Protein AF-A0A7Y7ABA4-F1 (afdb_monomer_lite)

Secondary structure (DSSP, 8-state):
-----S----SB-S-TTTTBTTB-EEB--GGGT-HHHHHHHHHHTEE-TTSPBPEEEEEEEEEEEEEEEEETTEEEEEEEEEE-TT-SS-EEEEEESSSB----BPTT-EE-

Foldseek 3Di:
DPPPPQQDADAADPDQCEQPLVHAAEQACLVVVCLVVSVVSLLQFKAALVRFGKDKDFDDWANKDADPQDDVRIDTWTWIFIDTPPDPGTDIGTYHHHGHDHGYHHPRIDTD

Radius of gyration: 13.5 Å; chains: 1; bounding box: 37×24×40 Å

pLDDT: mean 94.27, std 9.94, range [43.75, 98.75]

Structure (mmCIF, N/CA/C/O backbone):
data_AF-A0A7Y7ABA4-F1
#
_entry.id   AF-A0A7Y7ABA4-F1
#
loop_
_atom_site.group_PDB
_atom_site.id
_atom_site.type_symbol
_atom_site.label_atom_id
_atom_site.label_alt_id
_atom_site.label_comp_id
_atom_site.label_asym_id
_atom_site.label_entity_id
_atom_site.label_seq_id
_atom_site.pdbx_PDB_ins_code
_atom_site.Cartn_x
_atom_site.Cartn_y
_atom_site.Cartn_z
_atom_site.occupancy
_atom_site.B_iso_or_equiv
_atom_site.auth_seq_id
_atom_site.auth_comp_id
_atom_site.auth_asym_id
_atom_site.auth_atom_id
_atom_site.pdbx_PDB_model_num
ATOM 1 N N . MET A 1 1 ? 20.204 -4.951 -9.698 1.00 43.75 1 MET A N 1
ATOM 2 C CA . MET A 1 1 ? 18.976 -5.583 -9.184 1.00 43.75 1 MET A CA 1
ATOM 3 C C . MET A 1 1 ? 18.912 -5.174 -7.728 1.00 43.75 1 MET A C 1
ATOM 5 O O . MET A 1 1 ? 19.828 -5.523 -6.997 1.00 43.75 1 MET A O 1
ATOM 9 N N . GLN A 1 2 ? 18.004 -4.271 -7.358 1.00 44.41 2 GLN A N 1
ATOM 10 C CA . GLN A 1 2 ? 17.811 -3.956 -5.942 1.00 44.41 2 GLN A CA 1
ATOM 11 C C . GLN A 1 2 ? 17.011 -5.121 -5.382 1.00 44.41 2 GLN A C 1
ATOM 13 O O . GLN A 1 2 ? 15.847 -5.283 -5.727 1.00 44.41 2 GLN A O 1
ATOM 18 N N . ASP A 1 3 ? 17.701 -5.982 -4.640 1.00 44.53 3 ASP A N 1
ATOM 19 C CA . ASP A 1 3 ? 17.095 -7.041 -3.849 1.00 44.53 3 ASP A CA 1
ATOM 20 C C . ASP A 1 3 ? 16.257 -6.347 -2.772 1.00 44.53 3 ASP A C 1
ATOM 22 O O . ASP A 1 3 ? 16.767 -5.906 -1.742 1.00 44.53 3 ASP A O 1
ATOM 26 N N . ASN A 1 4 ? 14.985 -6.103 -3.080 1.00 57.19 4 ASN A N 1
ATOM 27 C CA . ASN A 1 4 ? 14.052 -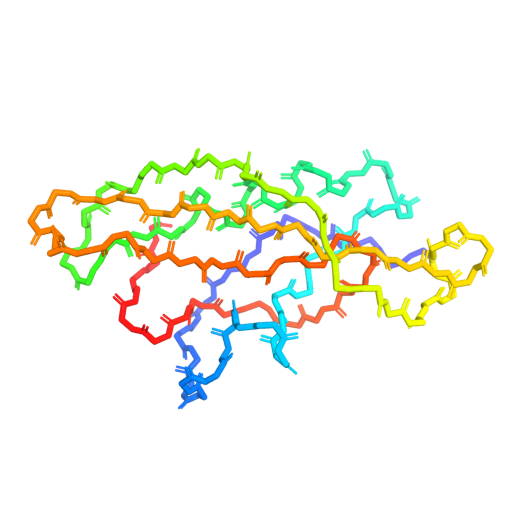5.592 -2.095 1.00 57.19 4 ASN A CA 1
ATOM 28 C C . ASN A 1 4 ? 13.752 -6.776 -1.179 1.00 57.19 4 ASN A C 1
ATOM 30 O O . ASN A 1 4 ? 13.113 -7.743 -1.606 1.00 57.19 4 ASN A O 1
ATOM 34 N N . GLY A 1 5 ? 14.284 -6.718 0.043 1.00 65.12 5 GLY A N 1
ATOM 35 C CA . GLY A 1 5 ? 14.005 -7.671 1.113 1.00 65.12 5 GLY A CA 1
ATOM 36 C C . GLY A 1 5 ? 12.501 -7.802 1.412 1.00 65.12 5 GLY A C 1
ATOM 37 O O . GLY A 1 5 ? 11.659 -7.327 0.645 1.00 65.12 5 GLY A O 1
ATOM 38 N N . PRO A 1 6 ? 12.113 -8.477 2.506 1.00 79.50 6 PRO A N 1
ATOM 39 C CA . PRO A 1 6 ? 10.700 -8.572 2.864 1.00 79.50 6 PRO A CA 1
ATOM 40 C C . PRO A 1 6 ? 10.050 -7.179 2.912 1.00 79.50 6 PRO A C 1
ATOM 42 O O . PRO A 1 6 ? 10.699 -6.187 3.241 1.00 79.50 6 PRO A O 1
ATOM 45 N N . ILE A 1 7 ? 8.766 -7.106 2.551 1.00 92.50 7 ILE A N 1
ATOM 46 C CA . ILE A 1 7 ? 7.992 -5.875 2.716 1.00 92.50 7 ILE A CA 1
ATOM 47 C C . ILE A 1 7 ? 7.980 -5.527 4.204 1.00 92.50 7 ILE A C 1
ATOM 49 O O . ILE A 1 7 ? 7.608 -6.357 5.030 1.00 92.50 7 ILE A O 1
ATOM 53 N N . GLU A 1 8 ? 8.392 -4.307 4.532 1.00 93.75 8 GLU A N 1
ATOM 54 C CA . GLU A 1 8 ? 8.512 -3.834 5.907 1.00 93.75 8 GLU A CA 1
ATOM 55 C C . GLU A 1 8 ? 7.890 -2.446 6.051 1.00 93.75 8 GLU A C 1
ATOM 57 O O . GLU A 1 8 ? 8.099 -1.560 5.222 1.00 93.75 8 GLU A O 1
ATOM 62 N N . ILE A 1 9 ? 7.142 -2.254 7.138 1.00 94.56 9 ILE A N 1
ATOM 63 C CA . ILE A 1 9 ? 6.549 -0.977 7.533 1.00 94.56 9 ILE A CA 1
ATOM 64 C C . ILE A 1 9 ? 6.922 -0.747 8.993 1.00 94.56 9 ILE A C 1
ATOM 66 O O . ILE A 1 9 ? 6.602 -1.564 9.850 1.00 94.56 9 ILE A O 1
ATOM 70 N N . THR A 1 10 ? 7.593 0.363 9.296 1.00 92.56 10 THR A N 1
ATOM 71 C CA . THR A 1 10 ? 8.057 0.652 10.669 1.00 92.56 10 THR A CA 1
ATOM 72 C C . THR A 1 10 ? 7.404 1.882 11.288 1.00 92.56 10 THR A C 1
ATOM 74 O O . THR A 1 10 ? 7.538 2.109 12.490 1.00 92.56 10 THR A O 1
ATOM 77 N N . LYS A 1 11 ? 6.711 2.698 10.484 1.00 96.75 11 LYS A N 1
ATOM 78 C CA . LYS A 1 11 ? 6.095 3.957 10.917 1.00 96.75 11 LYS A CA 1
ATOM 79 C C . LYS A 1 11 ? 4.794 4.230 10.169 1.00 96.75 11 LYS A C 1
ATOM 81 O O . LYS A 1 11 ? 4.579 3.736 9.062 1.00 96.75 11 LYS A O 1
ATOM 86 N N . ILE A 1 12 ? 3.960 5.063 10.778 1.00 97.88 12 ILE A N 1
ATOM 87 C CA . ILE A 1 12 ? 2.777 5.653 10.149 1.00 97.88 12 ILE A CA 1
ATOM 88 C C . ILE A 1 12 ? 3.223 6.919 9.404 1.00 97.88 12 ILE A C 1
ATOM 90 O O . ILE A 1 12 ? 4.072 7.659 9.902 1.00 97.88 12 ILE A O 1
ATOM 94 N N . SER A 1 13 ? 2.684 7.146 8.208 1.00 97.75 13 SER A N 1
ATOM 95 C CA . SER A 1 13 ? 2.912 8.364 7.429 1.00 97.75 13 SER A CA 1
ATOM 96 C C . SER A 1 13 ? 2.355 9.584 8.167 1.00 97.75 13 SER A C 1
ATOM 98 O O . SER A 1 13 ? 1.258 9.528 8.716 1.00 97.75 13 SER A O 1
ATOM 100 N N . GLU A 1 14 ? 3.072 10.706 8.134 1.00 97.19 14 GLU A N 1
ATOM 101 C CA . GLU A 1 14 ? 2.550 12.011 8.576 1.00 97.19 14 GLU A CA 1
ATOM 102 C C . GLU A 1 14 ? 1.742 12.711 7.466 1.00 97.19 14 GLU A C 1
ATOM 104 O O . GLU A 1 14 ? 0.969 13.630 7.728 1.00 97.19 14 GLU A O 1
ATOM 109 N N . ASP A 1 15 ? 1.893 12.257 6.218 1.00 97.50 15 ASP A N 1
ATOM 110 C CA . ASP A 1 15 ? 1.157 12.760 5.064 1.00 97.50 15 ASP A CA 1
ATOM 111 C C . ASP A 1 15 ? -0.183 12.024 4.922 1.00 97.50 15 ASP A C 1
ATOM 113 O O . ASP A 1 15 ? -0.229 10.829 4.611 1.00 97.50 15 ASP A O 1
ATOM 117 N N . ALA A 1 16 ? -1.277 12.764 5.112 1.00 97.19 16 ALA A N 1
ATOM 118 C CA . ALA A 1 16 ? -2.647 12.270 4.982 1.00 97.19 16 ALA A CA 1
ATOM 119 C C . ALA A 1 16 ? -3.028 11.851 3.549 1.00 97.19 16 ALA A C 1
ATOM 121 O O . ALA A 1 16 ? -4.049 11.195 3.357 1.00 97.19 16 ALA A O 1
ATOM 122 N N . THR A 1 17 ? -2.238 12.223 2.538 1.00 98.06 17 THR A N 1
ATOM 123 C CA . THR A 1 17 ? -2.455 11.811 1.144 1.00 98.06 17 THR A CA 1
ATOM 124 C C . THR A 1 17 ? -1.827 10.460 0.814 1.00 98.06 17 THR A C 1
ATOM 126 O O . THR A 1 17 ? -2.138 9.901 -0.240 1.00 98.06 17 THR A O 1
ATOM 129 N N . TYR A 1 18 ? -0.973 9.914 1.683 1.00 98.50 18 TYR A N 1
ATOM 130 C CA . TYR A 1 18 ? -0.288 8.647 1.443 1.00 98.50 18 TYR A CA 1
ATOM 131 C C . TYR A 1 18 ? -1.281 7.485 1.275 1.00 98.50 18 TYR A C 1
ATOM 133 O O . TYR A 1 18 ? -2.141 7.255 2.123 1.00 98.50 18 TYR A O 1
ATOM 141 N N . GLY A 1 19 ? -1.164 6.755 0.164 1.00 98.06 19 GLY A N 1
ATOM 142 C CA . GLY A 1 19 ? -2.101 5.712 -0.262 1.00 98.06 19 GLY A CA 1
ATOM 143 C C . GLY A 1 19 ? -3.251 6.203 -1.148 1.00 98.06 19 GLY A C 1
ATOM 144 O O . GLY A 1 19 ? -4.097 5.398 -1.536 1.00 98.06 19 GLY A O 1
ATOM 145 N N . SER A 1 20 ? -3.293 7.490 -1.502 1.00 98.31 20 SER A N 1
ATOM 146 C CA . SER A 1 20 ? -4.247 8.043 -2.474 1.00 98.31 20 SER A CA 1
ATOM 147 C C . SER A 1 20 ? -3.747 7.922 -3.918 1.00 98.31 20 SER A C 1
ATOM 149 O O . SER A 1 20 ? -2.577 7.654 -4.167 1.00 98.31 20 SER A O 1
ATOM 151 N N . GLU A 1 21 ? -4.612 8.205 -4.896 1.00 97.81 21 GLU A N 1
ATOM 152 C CA . GLU A 1 21 ? -4.243 8.214 -6.321 1.00 97.81 21 GLU A CA 1
ATOM 153 C C . GLU A 1 21 ? -3.056 9.145 -6.636 1.00 97.81 21 GLU A C 1
ATOM 155 O O . GLU A 1 21 ? -2.223 8.824 -7.479 1.00 97.81 21 GLU A O 1
ATOM 160 N N . LYS A 1 22 ? -2.959 10.291 -5.947 1.00 97.25 22 LYS A N 1
ATOM 161 C CA . LYS A 1 22 ? -1.895 11.287 -6.167 1.00 97.25 22 LYS A CA 1
ATOM 162 C C . LYS A 1 22 ? -0.604 10.979 -5.410 1.00 97.25 22 LYS A C 1
ATOM 164 O O . LYS A 1 22 ? 0.435 11.531 -5.757 1.00 97.25 22 LYS A O 1
ATOM 169 N N . ASN A 1 23 ? -0.680 10.141 -4.381 1.00 98.19 23 ASN A N 1
ATOM 170 C CA . ASN A 1 23 ? 0.457 9.734 -3.564 1.00 98.19 23 ASN A CA 1
ATOM 171 C C . ASN A 1 23 ? 0.323 8.236 -3.230 1.00 98.19 23 ASN A C 1
ATOM 173 O O . ASN A 1 23 ? -0.022 7.882 -2.099 1.00 98.19 23 ASN A O 1
ATOM 177 N N . PRO A 1 24 ? 0.488 7.354 -4.235 1.00 98.31 24 PRO A N 1
ATOM 178 C CA . PRO A 1 24 ? 0.240 5.931 -4.071 1.00 98.31 24 PRO A CA 1
ATOM 179 C C . PRO A 1 24 ? 1.350 5.245 -3.274 1.00 98.31 24 PRO A C 1
ATOM 181 O O . PRO A 1 24 ? 2.486 5.712 -3.178 1.00 98.31 24 PRO A O 1
ATOM 184 N N . ILE A 1 25 ? 1.025 4.076 -2.736 1.00 98.56 25 ILE A N 1
ATOM 185 C CA . ILE A 1 25 ? 1.985 3.211 -2.052 1.00 98.56 25 ILE A CA 1
ATOM 186 C C . ILE A 1 25 ? 2.851 2.514 -3.111 1.00 98.56 25 ILE A C 1
ATOM 188 O O . ILE A 1 25 ? 2.328 1.751 -3.918 1.00 98.56 25 ILE A O 1
ATOM 192 N N . LEU A 1 26 ? 4.163 2.761 -3.128 1.00 97.62 26 LEU A N 1
ATOM 193 C CA . LEU A 1 26 ? 5.081 2.200 -4.130 1.00 97.62 26 LEU A CA 1
ATOM 194 C C . LEU A 1 26 ? 5.783 0.958 -3.563 1.00 97.62 26 LEU A C 1
ATOM 196 O O . LEU A 1 26 ? 6.851 1.063 -2.963 1.00 97.62 26 LEU A O 1
ATOM 200 N N . VAL A 1 27 ? 5.157 -0.213 -3.702 1.00 97.06 27 VAL A N 1
ATOM 201 C CA . VAL A 1 27 ? 5.668 -1.493 -3.161 1.00 97.06 27 VAL A CA 1
ATOM 202 C C . VAL A 1 27 ? 6.648 -2.202 -4.089 1.00 97.06 27 VAL A C 1
ATOM 204 O O . VAL A 1 27 ? 7.347 -3.126 -3.667 1.00 97.06 27 VAL A O 1
ATOM 207 N N . GLY A 1 28 ? 6.709 -1.789 -5.354 1.00 95.50 28 GLY A N 1
ATOM 208 C CA . GLY A 1 28 ? 7.553 -2.408 -6.365 1.00 95.50 28 GLY A CA 1
ATOM 209 C C . GLY A 1 28 ? 7.299 -3.910 -6.521 1.00 95.50 28 GLY A C 1
ATOM 210 O O . GLY A 1 28 ? 6.241 -4.439 -6.178 1.00 95.50 28 GLY A O 1
ATOM 211 N N . GLY A 1 29 ? 8.304 -4.611 -7.045 1.00 93.38 29 GLY A N 1
ATOM 212 C CA . GLY A 1 29 ? 8.298 -6.068 -7.180 1.00 93.38 29 GLY A CA 1
ATOM 213 C C . GLY A 1 29 ? 8.050 -6.581 -8.597 1.00 93.38 29 GLY A C 1
ATOM 214 O O . GLY A 1 29 ? 8.350 -7.741 -8.860 1.00 93.38 29 GLY A O 1
ATOM 215 N N . VAL A 1 30 ? 7.579 -5.761 -9.546 1.00 92.12 30 VAL A N 1
ATOM 216 C CA . VAL A 1 30 ? 7.418 -6.195 -10.954 1.00 92.12 30 VAL A CA 1
ATOM 217 C C . VAL A 1 30 ? 8.731 -6.709 -11.561 1.00 92.12 30 VAL A C 1
ATOM 219 O O . VAL A 1 30 ? 8.709 -7.734 -12.239 1.00 92.12 30 VAL A O 1
ATOM 222 N N . ALA A 1 31 ? 9.871 -6.071 -11.268 1.00 88.88 31 ALA A N 1
ATOM 223 C CA . ALA A 1 31 ? 11.186 -6.503 -11.764 1.00 88.88 31 ALA A CA 1
ATOM 224 C C . ALA A 1 31 ? 11.560 -7.938 -11.340 1.00 88.88 31 ALA A C 1
ATOM 226 O O . ALA A 1 31 ? 12.274 -8.624 -12.066 1.00 88.88 31 ALA A O 1
ATOM 227 N N . ASP A 1 32 ? 11.020 -8.399 -10.210 1.00 90.88 32 ASP A N 1
ATOM 228 C CA . ASP A 1 32 ? 11.266 -9.724 -9.636 1.00 90.88 32 ASP A CA 1
ATOM 229 C C . ASP A 1 32 ? 10.057 -10.660 -9.790 1.00 90.88 32 ASP A C 1
ATOM 231 O O . ASP A 1 32 ? 9.989 -11.707 -9.149 1.00 90.88 32 ASP A O 1
ATOM 235 N N . SER A 1 33 ? 9.066 -10.290 -10.614 1.00 92.31 33 SER A N 1
ATOM 236 C CA . SER A 1 33 ? 7.786 -11.010 -10.754 1.00 92.31 33 SER A CA 1
ATOM 237 C C . SER A 1 33 ? 7.011 -11.181 -9.433 1.00 92.31 33 SER A C 1
ATOM 239 O O . SER A 1 33 ? 6.239 -12.127 -9.264 1.00 92.31 33 SER A O 1
ATOM 241 N N . LYS A 1 34 ? 7.206 -10.244 -8.498 1.00 94.25 34 LYS A N 1
ATOM 242 C CA . LYS A 1 34 ? 6.594 -10.193 -7.162 1.00 94.25 34 LYS A CA 1
ATOM 243 C C . LYS A 1 34 ? 5.554 -9.083 -6.995 1.00 94.25 34 LYS A C 1
ATOM 245 O O . LYS A 1 34 ? 5.054 -8.911 -5.892 1.00 94.25 34 LYS A O 1
ATOM 250 N N . GLY A 1 35 ? 5.225 -8.327 -8.045 1.00 94.81 35 GLY A N 1
ATOM 251 C CA . GLY A 1 35 ? 4.363 -7.140 -7.949 1.00 94.81 35 GLY A CA 1
ATOM 252 C C . GLY A 1 35 ? 3.076 -7.373 -7.139 1.00 94.81 35 GLY A C 1
ATOM 253 O O . GLY A 1 35 ? 2.962 -6.847 -6.034 1.00 94.81 35 GLY A O 1
ATOM 254 N N . PRO A 1 36 ? 2.163 -8.253 -7.588 1.00 96.00 36 PRO A N 1
ATOM 255 C CA . PRO A 1 36 ? 0.939 -8.551 -6.841 1.00 96.00 36 PRO A CA 1
ATOM 256 C C . PRO A 1 36 ? 1.181 -9.173 -5.456 1.00 96.00 36 PRO A C 1
ATOM 258 O O . PRO A 1 36 ? 0.350 -9.045 -4.558 1.00 96.00 36 PRO A O 1
ATOM 261 N N . GLN A 1 37 ? 2.279 -9.915 -5.277 1.00 96.88 37 GLN A N 1
ATOM 262 C CA . GLN A 1 37 ? 2.654 -10.499 -3.989 1.00 96.88 37 GLN A CA 1
ATOM 263 C C . GLN A 1 37 ? 3.037 -9.408 -2.984 1.00 96.88 37 GLN A C 1
ATOM 265 O O . GLN A 1 37 ? 2.587 -9.468 -1.844 1.00 96.88 37 GLN A O 1
ATOM 270 N N . ASN A 1 38 ? 3.804 -8.406 -3.412 1.00 97.38 38 ASN A N 1
ATOM 271 C CA . ASN A 1 38 ? 4.228 -7.282 -2.584 1.00 97.38 38 ASN A CA 1
ATOM 272 C C . ASN A 1 38 ? 3.043 -6.407 -2.159 1.00 97.38 38 ASN A C 1
ATOM 274 O O . ASN A 1 38 ? 2.996 -5.973 -1.012 1.00 97.38 38 ASN A O 1
ATOM 278 N N . GLU A 1 39 ? 2.057 -6.202 -3.039 1.00 97.88 39 GLU A N 1
ATOM 279 C CA . GLU A 1 39 ? 0.819 -5.487 -2.694 1.00 97.88 39 GLU A CA 1
ATOM 280 C C . GLU A 1 39 ? 0.082 -6.170 -1.539 1.00 97.88 39 GLU A C 1
ATOM 282 O O . GLU A 1 39 ? -0.284 -5.526 -0.559 1.00 97.88 39 GLU A O 1
ATOM 287 N N . ARG A 1 40 ? -0.095 -7.495 -1.622 1.00 97.81 40 ARG A N 1
ATOM 288 C CA . ARG A 1 40 ? -0.752 -8.273 -0.561 1.00 97.81 40 ARG A CA 1
ATOM 289 C C . ARG A 1 40 ? 0.071 -8.303 0.719 1.00 97.81 40 ARG A C 1
ATOM 291 O O . ARG A 1 40 ? -0.484 -8.070 1.782 1.00 97.81 40 ARG A O 1
ATOM 298 N N . ALA A 1 41 ? 1.381 -8.515 0.611 1.00 97.19 41 ALA A N 1
ATOM 299 C CA . ALA A 1 41 ? 2.275 -8.511 1.764 1.00 97.19 41 ALA A CA 1
ATOM 300 C C . ALA A 1 41 ? 2.242 -7.163 2.502 1.00 97.19 41 ALA A C 1
ATOM 302 O O . ALA A 1 41 ? 2.191 -7.144 3.724 1.00 97.19 41 ALA A O 1
ATOM 303 N N . TYR A 1 42 ? 2.197 -6.044 1.774 1.00 98.25 42 TYR A N 1
ATOM 304 C CA . TYR A 1 42 ? 2.008 -4.720 2.366 1.00 98.25 42 TYR A CA 1
ATOM 305 C C . TYR A 1 42 ? 0.672 -4.604 3.106 1.00 98.25 42 TYR A C 1
ATOM 307 O O . TYR A 1 42 ? 0.639 -4.152 4.247 1.00 98.25 42 TYR A O 1
ATOM 315 N N . LEU A 1 43 ? -0.426 -5.034 2.478 1.00 98.44 43 LEU A N 1
ATOM 316 C CA . LEU A 1 43 ? -1.757 -4.976 3.085 1.00 98.44 43 LEU A CA 1
ATOM 317 C C . LEU A 1 43 ? -1.874 -5.878 4.322 1.00 98.44 43 LEU A C 1
ATOM 319 O O . LEU A 1 43 ? -2.523 -5.495 5.289 1.00 98.44 43 LEU A O 1
ATOM 323 N N . ASP A 1 44 ? -1.218 -7.037 4.331 1.00 97.75 44 ASP A N 1
ATOM 324 C CA . ASP A 1 44 ? -1.230 -7.970 5.464 1.00 97.75 44 ASP A CA 1
ATOM 325 C C . ASP A 1 44 ? -0.544 -7.399 6.724 1.00 97.75 44 ASP A C 1
ATOM 327 O O . ASP A 1 44 ? -0.845 -7.843 7.836 1.00 97.75 44 ASP A O 1
ATOM 331 N N . LEU A 1 45 ? 0.331 -6.397 6.566 1.00 97.50 45 LEU A N 1
ATOM 332 C CA . LEU A 1 45 ? 0.973 -5.664 7.667 1.00 97.50 45 LEU A CA 1
ATOM 333 C C . LEU A 1 45 ? 0.113 -4.524 8.224 1.00 97.50 45 LEU A C 1
ATOM 335 O O . LEU A 1 45 ? 0.481 -3.912 9.227 1.00 97.50 45 LEU A O 1
ATOM 339 N N . LEU A 1 46 ? -1.013 -4.203 7.584 1.00 98.12 46 LEU A N 1
ATOM 340 C CA . LEU A 1 46 ? -1.901 -3.142 8.036 1.00 98.12 46 LEU A CA 1
ATOM 341 C C . LEU A 1 46 ? -2.991 -3.681 8.966 1.00 98.12 46 LEU A C 1
ATOM 343 O O . LEU A 1 46 ? -3.573 -4.750 8.772 1.00 98.12 46 LEU A O 1
ATOM 347 N N . ALA A 1 47 ? -3.326 -2.870 9.959 1.00 98.19 47 ALA A N 1
ATOM 348 C CA . ALA A 1 47 ? -4.457 -3.068 10.845 1.00 98.19 47 ALA A CA 1
ATOM 349 C C . ALA A 1 47 ? -5.287 -1.781 10.947 1.00 98.19 47 ALA A C 1
ATOM 351 O O . ALA A 1 47 ? -4.811 -0.683 10.652 1.00 98.19 47 ALA A O 1
ATOM 352 N N . GLY A 1 48 ? -6.550 -1.912 11.352 1.00 97.69 48 GLY A N 1
ATOM 353 C CA . GLY A 1 48 ? -7.418 -0.765 11.617 1.00 97.69 48 GLY A CA 1
ATOM 354 C C . GLY A 1 48 ? -6.869 0.149 12.727 1.00 97.69 48 GLY A C 1
ATOM 355 O O . GLY A 1 48 ? -5.876 -0.187 13.380 1.00 97.69 48 GLY A O 1
ATOM 356 N N . PRO A 1 49 ? -7.508 1.303 12.978 1.00 96.56 49 PRO A N 1
ATOM 357 C CA . PRO A 1 49 ? -7.027 2.302 13.940 1.00 96.56 49 PRO A CA 1
ATOM 358 C C . PRO A 1 49 ? -6.885 1.775 15.377 1.00 96.56 49 PRO A C 1
ATOM 360 O O . PRO A 1 49 ? -6.098 2.315 16.146 1.00 96.56 49 PRO A O 1
ATOM 363 N N . GLU A 1 50 ? -7.610 0.712 15.733 1.00 96.62 50 GLU A N 1
ATOM 364 C CA . GLU A 1 50 ? -7.552 0.056 17.047 1.00 96.62 50 GLU A CA 1
ATOM 365 C C . GLU A 1 50 ? -6.930 -1.352 16.969 1.00 96.62 50 GLU A C 1
ATOM 367 O O . GLU A 1 50 ? -7.132 -2.184 17.850 1.00 96.62 50 GLU A O 1
ATOM 372 N N . GLY A 1 51 ? -6.197 -1.657 15.893 1.00 96.81 51 GLY A N 1
ATOM 373 C CA . GLY A 1 51 ? -5.574 -2.967 15.682 1.00 96.81 51 GLY A CA 1
ATOM 374 C C . GLY A 1 51 ? -6.511 -4.020 15.080 1.00 96.81 51 GLY A C 1
ATOM 375 O O . GLY A 1 51 ? -6.209 -5.215 15.112 1.00 96.81 51 GLY A O 1
ATOM 376 N N . GLN A 1 52 ? -7.658 -3.613 14.521 1.00 98.00 52 GLN A N 1
ATOM 377 C CA . GLN A 1 52 ? -8.583 -4.547 13.878 1.00 98.00 52 GLN A CA 1
ATOM 378 C C . GLN A 1 52 ? -7.918 -5.254 12.693 1.00 98.00 52 GLN A C 1
ATOM 380 O O . GLN A 1 52 ? -7.218 -4.635 11.890 1.00 98.00 52 GLN A O 1
ATOM 385 N N . LYS A 1 53 ? -8.213 -6.545 12.519 1.00 97.50 53 LYS A N 1
ATOM 386 C CA . LYS A 1 53 ? -7.852 -7.255 11.290 1.00 97.50 53 LYS A CA 1
ATOM 387 C C . LYS A 1 53 ? -8.586 -6.617 10.108 1.00 97.50 53 LYS A C 1
ATOM 389 O O . LYS A 1 53 ? -9.816 -6.530 10.133 1.00 97.50 53 LYS A O 1
ATOM 394 N N . ILE A 1 54 ? -7.840 -6.220 9.082 1.00 98.12 54 ILE A N 1
ATOM 395 C CA . ILE A 1 54 ? -8.428 -5.761 7.827 1.00 98.12 54 ILE A CA 1
ATOM 396 C C . ILE A 1 54 ? -8.740 -6.940 6.902 1.00 98.12 54 ILE A C 1
ATOM 398 O O . ILE A 1 54 ? -8.139 -8.013 6.986 1.00 98.12 54 ILE A O 1
ATOM 402 N N . THR A 1 55 ? -9.670 -6.716 5.988 1.00 98.25 55 THR A N 1
ATOM 403 C CA . THR A 1 55 ? -9.848 -7.496 4.765 1.00 98.25 55 THR A CA 1
ATOM 404 C C . THR A 1 55 ? -9.728 -6.556 3.577 1.00 98.25 55 THR A C 1
ATOM 406 O O . THR A 1 55 ? -10.003 -5.358 3.698 1.00 98.25 55 THR A O 1
ATOM 409 N N . TYR A 1 56 ? -9.314 -7.085 2.431 1.00 98.56 56 TYR A N 1
ATOM 410 C CA . TYR A 1 56 ? -9.112 -6.281 1.239 1.00 98.56 56 TYR A CA 1
ATOM 411 C C . TYR A 1 56 ? -9.523 -7.020 -0.030 1.00 98.56 56 TYR A C 1
ATOM 413 O O . TYR A 1 56 ? -9.280 -8.215 -0.170 1.00 98.56 56 TYR A O 1
ATOM 421 N N . ASP A 1 57 ? -10.084 -6.268 -0.975 1.00 98.12 57 ASP A N 1
ATOM 422 C CA . ASP A 1 57 ? -10.410 -6.734 -2.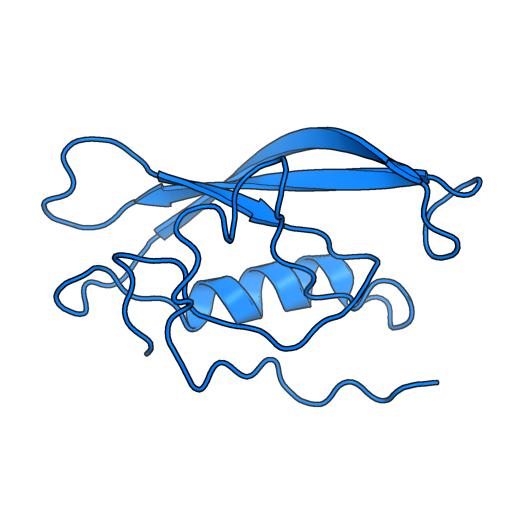321 1.00 98.12 57 ASP A CA 1
ATOM 423 C C . ASP A 1 57 ? -9.818 -5.770 -3.348 1.00 98.12 57 ASP A C 1
ATOM 425 O O . ASP A 1 57 ? -9.998 -4.552 -3.248 1.00 98.12 57 ASP A O 1
ATOM 429 N N . ARG A 1 58 ? -9.144 -6.296 -4.373 1.00 98.38 58 ARG A N 1
ATOM 430 C CA . ARG A 1 58 ? -8.738 -5.488 -5.528 1.00 98.38 58 ARG A CA 1
ATOM 431 C C . ARG A 1 58 ? -9.967 -5.210 -6.385 1.00 98.38 58 ARG A C 1
ATOM 433 O O . ARG A 1 58 ? -10.531 -6.130 -6.969 1.00 98.38 58 ARG A O 1
ATOM 440 N N . VAL A 1 59 ? -10.371 -3.947 -6.476 1.00 98.06 59 VAL A N 1
ATOM 441 C CA . VAL A 1 59 ? -11.623 -3.557 -7.146 1.00 98.06 59 VAL A CA 1
ATOM 442 C C . VAL A 1 59 ? -11.424 -3.056 -8.572 1.00 98.06 59 VAL A C 1
ATOM 444 O O . VAL A 1 59 ? -12.325 -3.196 -9.395 1.00 98.06 59 VAL A O 1
ATOM 447 N N . LYS A 1 60 ? -10.265 -2.466 -8.887 1.00 97.31 60 LYS A N 1
ATOM 448 C CA . LYS A 1 60 ? -9.918 -2.029 -10.247 1.00 97.31 60 LYS A CA 1
ATOM 449 C C . LYS A 1 60 ? -8.418 -1.799 -10.392 1.00 97.31 60 LYS A C 1
ATOM 451 O O . LYS A 1 60 ? -7.724 -1.586 -9.401 1.00 97.31 60 LYS A O 1
ATOM 456 N N . SER A 1 61 ? -7.974 -1.743 -11.640 1.00 97.06 61 SER A N 1
ATOM 457 C CA . SER A 1 61 ? -6.709 -1.125 -12.038 1.00 97.06 61 SER A CA 1
ATOM 458 C C . SER A 1 61 ? -7.031 0.138 -12.824 1.00 97.06 61 SER A C 1
ATOM 460 O O . SER A 1 61 ? -7.907 0.118 -13.690 1.00 97.06 61 SER A O 1
ATOM 462 N N . CYS A 1 62 ? -6.392 1.254 -12.501 1.00 95.19 62 CYS A N 1
ATOM 463 C CA . CYS A 1 62 ? -6.702 2.550 -13.097 1.00 95.19 62 CYS A CA 1
ATOM 464 C C . CYS A 1 62 ? -5.461 3.428 -13.203 1.00 95.19 62 CYS A C 1
ATOM 466 O O . CYS A 1 62 ? -4.346 2.975 -12.962 1.00 95.19 62 CYS A O 1
ATOM 468 N N . CYS A 1 63 ? -5.700 4.708 -13.505 1.00 95.81 63 CYS A N 1
ATOM 469 C CA . CYS A 1 63 ? -4.798 5.772 -13.091 1.00 95.81 63 CYS A CA 1
ATOM 470 C C . CYS A 1 63 ? -3.404 5.576 -13.700 1.00 95.81 63 CYS A C 1
ATOM 472 O O . CYS A 1 63 ? -2.430 5.272 -13.017 1.00 95.81 63 CYS A O 1
ATOM 474 N N . SER A 1 64 ? -3.352 5.647 -15.034 1.00 95.94 64 SER A N 1
ATOM 475 C CA . SER A 1 64 ? -2.122 5.387 -15.775 1.00 95.94 64 SER A CA 1
ATOM 476 C C . SER A 1 64 ? -1.064 6.435 -15.471 1.00 95.94 64 SER A C 1
ATOM 478 O O . SER A 1 64 ? -1.346 7.632 -15.474 1.00 95.94 64 SER A O 1
ATOM 480 N N . PHE A 1 65 ? 0.162 5.969 -15.261 1.00 96.50 65 PHE A N 1
ATOM 481 C CA . PHE A 1 65 ? 1.322 6.806 -14.995 1.00 96.50 65 PHE A CA 1
ATOM 482 C C . PHE A 1 65 ? 2.536 6.302 -15.782 1.00 96.50 65 PHE A C 1
ATOM 484 O O . PHE A 1 65 ? 2.569 5.159 -16.249 1.00 96.50 65 PHE A O 1
ATOM 491 N N . SER A 1 66 ? 3.529 7.172 -15.955 1.00 96.44 66 SER A N 1
ATOM 492 C CA . SER A 1 66 ? 4.776 6.837 -16.644 1.00 96.44 66 SER A CA 1
ATOM 493 C C . SER A 1 66 ? 5.755 6.160 -15.689 1.00 96.44 66 SER A C 1
ATOM 495 O O . SER A 1 66 ? 6.004 6.672 -14.601 1.00 96.44 66 SER A O 1
ATOM 497 N N . THR A 1 67 ? 6.338 5.040 -16.107 1.00 95.12 67 THR A N 1
ATOM 498 C CA . THR A 1 67 ? 7.403 4.343 -15.370 1.00 95.12 67 THR A CA 1
ATOM 499 C C . THR A 1 67 ? 8.223 3.480 -16.320 1.00 95.12 67 THR A C 1
ATOM 501 O O . THR A 1 67 ? 7.678 2.786 -17.175 1.00 95.12 67 THR A O 1
ATOM 504 N N . GLU A 1 68 ? 9.544 3.482 -16.158 1.00 94.06 68 GLU A N 1
ATOM 505 C CA . GLU A 1 68 ? 10.464 2.665 -16.964 1.00 94.06 68 GLU A CA 1
ATOM 506 C C . GLU A 1 68 ? 10.308 1.161 -16.701 1.00 94.06 68 GLU A C 1
ATOM 508 O O . GLU A 1 68 ? 10.717 0.336 -17.514 1.00 94.06 68 GLU A O 1
ATOM 513 N N . ARG A 1 69 ? 9.694 0.796 -15.569 1.00 91.88 69 ARG A N 1
ATOM 514 C CA . ARG A 1 69 ? 9.462 -0.596 -15.157 1.00 91.88 69 ARG A CA 1
ATOM 515 C C . ARG A 1 69 ? 8.154 -1.169 -15.710 1.00 91.88 69 ARG A C 1
ATOM 517 O O . ARG A 1 69 ? 7.862 -2.345 -15.506 1.00 91.88 69 ARG A O 1
ATOM 524 N N . GLY A 1 70 ? 7.352 -0.334 -16.368 1.00 88.88 70 GLY A N 1
ATOM 525 C CA . GLY A 1 70 ? 6.054 -0.688 -16.929 1.00 88.88 70 GLY A CA 1
ATOM 526 C C . GLY A 1 70 ? 6.115 -1.117 -18.394 1.00 88.88 70 GLY A C 1
ATOM 527 O O . GLY A 1 70 ? 7.072 -0.842 -19.120 1.00 88.88 70 GLY A O 1
ATOM 528 N N . PHE A 1 71 ? 5.051 -1.767 -18.867 1.00 87.50 71 PHE A N 1
ATOM 529 C CA . PHE A 1 71 ? 4.937 -2.146 -20.274 1.00 87.50 71 PHE A CA 1
ATOM 530 C C . PHE A 1 71 ? 4.802 -0.892 -21.146 1.00 87.50 71 PHE A C 1
ATOM 532 O O . PHE A 1 71 ? 3.968 -0.029 -20.874 1.00 87.50 71 PHE A O 1
ATOM 539 N N . MET A 1 72 ? 5.638 -0.774 -22.183 1.00 92.06 72 MET A N 1
ATOM 540 C CA . MET A 1 72 ? 5.726 0.430 -23.026 1.00 92.06 72 MET A CA 1
ATOM 541 C C . MET A 1 72 ? 5.926 1.731 -22.220 1.00 92.06 72 MET A C 1
ATOM 543 O O . MET A 1 72 ? 5.419 2.787 -22.598 1.00 92.06 72 MET A O 1
ATOM 547 N N . GLY A 1 73 ? 6.640 1.661 -21.090 1.00 94.31 73 GLY A N 1
ATOM 548 C CA . GLY A 1 73 ? 6.911 2.825 -20.244 1.00 94.31 73 GLY A CA 1
ATOM 549 C C . GLY A 1 73 ? 5.713 3.295 -19.410 1.00 94.31 73 GLY A C 1
ATOM 550 O O . GLY A 1 73 ? 5.707 4.434 -18.937 1.00 94.31 73 GLY A O 1
ATOM 551 N N . LYS A 1 74 ? 4.675 2.460 -19.259 1.00 95.62 74 LYS A N 1
ATOM 552 C CA . LYS A 1 74 ? 3.454 2.796 -18.518 1.00 95.62 74 LYS A CA 1
ATOM 553 C C . LYS A 1 74 ? 3.092 1.749 -17.473 1.00 95.62 74 LYS A C 1
ATOM 555 O O . LYS A 1 74 ? 3.182 0.545 -17.715 1.00 95.62 74 LYS A O 1
ATOM 560 N N . GLY A 1 75 ? 2.617 2.238 -16.333 1.00 96.19 75 GLY A N 1
ATOM 561 C CA . GLY A 1 75 ? 2.007 1.453 -15.267 1.00 96.19 75 GLY A CA 1
ATOM 562 C C . GLY A 1 75 ? 0.547 1.845 -15.043 1.00 96.19 75 GLY A C 1
ATOM 563 O O . GLY A 1 75 ? 0.075 2.877 -15.536 1.00 96.19 75 GLY A O 1
ATOM 564 N N . LEU A 1 76 ? -0.163 1.002 -14.295 1.00 97.62 76 LEU A N 1
ATOM 565 C CA . LEU A 1 76 ? -1.482 1.281 -13.726 1.00 97.62 76 LEU A CA 1
ATOM 566 C C . LEU A 1 76 ? -1.404 1.111 -12.209 1.00 97.62 76 LEU A C 1
ATOM 568 O O . LEU A 1 76 ? -0.663 0.259 -11.725 1.00 97.62 76 LEU A O 1
ATOM 572 N N . LEU A 1 77 ? -2.164 1.915 -11.474 1.00 98.44 77 LEU A N 1
ATOM 573 C CA . LEU A 1 77 ? -2.338 1.730 -10.039 1.00 98.44 77 LEU A CA 1
ATOM 574 C C . LEU A 1 77 ? -3.427 0.696 -9.781 1.00 98.44 77 LEU A C 1
ATOM 576 O O . LEU A 1 77 ? -4.487 0.728 -10.417 1.00 98.44 77 LEU A O 1
ATOM 580 N N . ASP A 1 78 ? -3.186 -0.163 -8.802 1.00 98.56 78 ASP A N 1
ATOM 581 C CA . ASP A 1 78 ? -4.164 -1.116 -8.311 1.00 98.56 78 ASP A CA 1
ATOM 582 C C . ASP A 1 78 ? -4.890 -0.545 -7.100 1.00 98.56 78 ASP A C 1
ATOM 584 O O . ASP A 1 78 ? -4.288 -0.045 -6.149 1.00 98.56 78 ASP A O 1
ATOM 588 N N . VAL A 1 79 ? -6.221 -0.573 -7.168 1.00 98.69 79 VAL A N 1
ATOM 589 C CA . VAL A 1 79 ? -7.088 -0.003 -6.141 1.00 98.69 79 VAL A CA 1
ATOM 590 C C . VAL A 1 79 ? -7.651 -1.123 -5.294 1.00 98.69 79 VAL A C 1
ATOM 592 O O . VAL A 1 79 ? -8.406 -1.972 -5.780 1.00 98.69 79 VAL A O 1
ATOM 595 N N . TYR A 1 80 ? -7.315 -1.081 -4.014 1.00 98.75 80 TYR A N 1
ATOM 596 C CA . TYR A 1 80 ? -7.783 -2.014 -3.008 1.00 98.75 80 TYR A CA 1
ATOM 597 C C . TYR A 1 80 ? -8.834 -1.356 -2.130 1.00 98.75 80 TYR A C 1
ATOM 599 O O . TYR A 1 80 ? -8.602 -0.301 -1.544 1.00 98.75 80 TYR A O 1
ATOM 607 N N . LYS A 1 81 ? -9.995 -1.997 -2.028 1.00 98.62 81 LYS A N 1
ATOM 608 C CA . LYS A 1 81 ? -11.025 -1.658 -1.054 1.00 98.62 81 LYS A CA 1
ATOM 609 C C . LYS A 1 81 ? -10.686 -2.356 0.255 1.00 98.62 81 LYS A C 1
ATOM 611 O O . LYS A 1 81 ? -10.628 -3.579 0.285 1.00 98.62 81 LYS A O 1
ATOM 616 N N . ILE A 1 82 ? -10.499 -1.583 1.314 1.00 98.50 82 ILE A N 1
ATOM 617 C CA . ILE A 1 82 ? -10.123 -2.039 2.647 1.00 98.50 82 ILE A CA 1
ATOM 618 C C . ILE A 1 82 ? 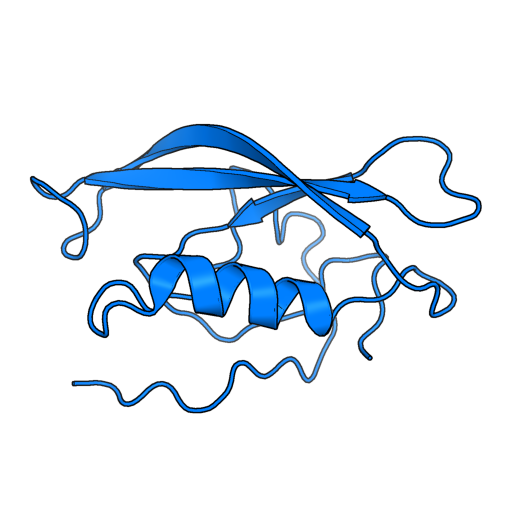-11.316 -1.928 3.587 1.00 98.50 82 ILE A C 1
ATOM 620 O O . ILE A 1 82 ? -11.941 -0.865 3.687 1.00 98.50 82 ILE A O 1
ATOM 624 N N . THR A 1 83 ? -11.594 -3.014 4.305 1.00 98.31 83 THR A N 1
ATOM 625 C CA . THR A 1 83 ? -12.650 -3.074 5.315 1.00 98.31 83 THR A CA 1
ATOM 626 C C . THR A 1 83 ? -12.166 -3.643 6.641 1.00 98.31 83 THR A C 1
ATOM 628 O O . THR A 1 83 ? -11.311 -4.522 6.668 1.00 98.31 83 THR A O 1
ATOM 631 N N . TYR A 1 84 ? -12.730 -3.165 7.749 1.00 97.69 84 TYR A N 1
ATOM 632 C CA . TYR A 1 84 ? -12.509 -3.709 9.094 1.00 97.69 84 TYR A CA 1
ATOM 633 C C . TYR A 1 84 ? -13.739 -3.491 9.988 1.00 97.69 84 TYR A C 1
ATOM 635 O O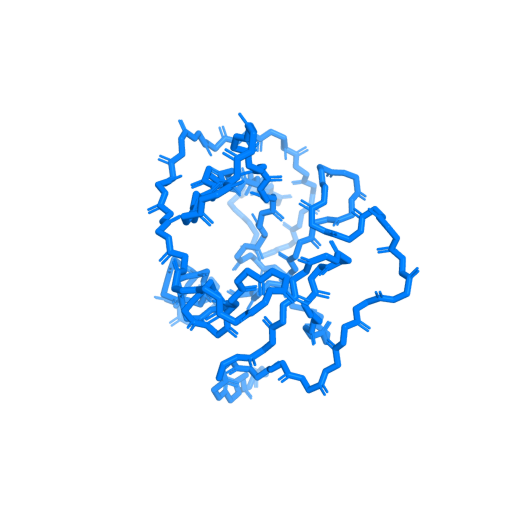 . TYR A 1 84 ? -14.632 -2.702 9.673 1.00 97.69 84 TYR A O 1
ATOM 643 N N . GLN A 1 85 ? -13.809 -4.206 11.112 1.00 96.94 85 GLN A N 1
ATOM 644 C CA . GLN A 1 85 ? -14.939 -4.119 12.041 1.00 96.94 85 GLN A CA 1
ATOM 645 C C . GLN A 1 85 ? -15.084 -2.706 12.631 1.00 96.94 85 GLN A C 1
ATOM 647 O O . GLN A 1 85 ? -14.118 -2.135 13.129 1.00 96.94 85 GLN A O 1
ATOM 652 N N . GLY A 1 86 ? -16.309 -2.167 12.620 1.00 94.12 86 GLY A N 1
ATOM 653 C CA . GLY A 1 86 ? -16.625 -0.843 13.177 1.00 94.12 86 GLY A CA 1
ATOM 654 C C . GLY A 1 86 ? -16.379 0.330 12.221 1.00 94.12 86 GLY A C 1
ATOM 655 O O . GLY A 1 86 ? -16.649 1.477 12.573 1.00 94.12 86 GLY A O 1
ATOM 656 N N . GLN A 1 87 ? -15.910 0.061 11.002 1.00 95.62 87 GLN A N 1
ATOM 657 C CA . GLN A 1 87 ? -15.724 1.074 9.971 1.00 95.62 87 GLN A CA 1
ATOM 658 C C . GLN A 1 87 ? -17.072 1.581 9.430 1.00 95.62 87 GLN A C 1
ATOM 660 O O . GLN A 1 87 ? -17.962 0.787 9.128 1.00 95.62 87 GLN A O 1
ATOM 665 N N . LYS A 1 88 ? -17.212 2.903 9.265 1.00 94.50 88 LYS A N 1
ATOM 666 C CA . LYS A 1 88 ? -18.416 3.511 8.669 1.00 94.50 88 LYS A CA 1
ATOM 667 C C . LYS A 1 88 ? -18.487 3.301 7.158 1.00 94.50 88 LYS A C 1
ATOM 669 O O . LYS A 1 88 ? -19.531 2.928 6.639 1.00 94.50 88 LYS A O 1
ATOM 674 N N . GLU A 1 89 ? -17.372 3.541 6.473 1.00 96.50 89 GLU A N 1
ATOM 675 C CA . GLU A 1 89 ? -17.253 3.407 5.023 1.00 96.50 89 GLU A CA 1
ATOM 676 C C . GLU A 1 89 ? -15.917 2.761 4.646 1.00 96.50 89 GLU A C 1
ATOM 678 O O 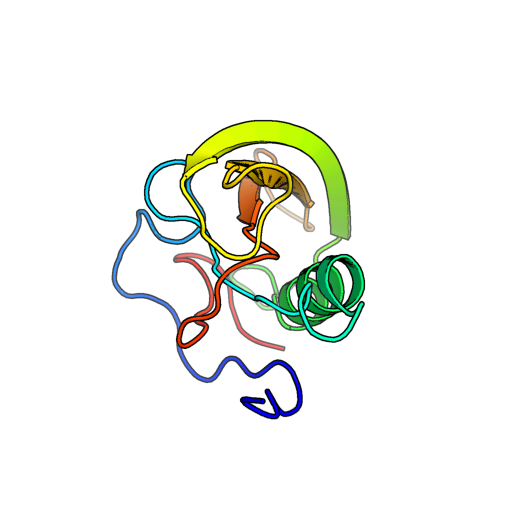. GLU A 1 89 ? -14.911 3.051 5.298 1.00 96.50 89 GLU A O 1
ATOM 683 N N . PRO A 1 90 ? -15.879 1.923 3.595 1.00 97.38 90 PRO A N 1
ATOM 684 C CA . PRO A 1 90 ? -14.642 1.331 3.102 1.00 97.38 90 PRO A CA 1
ATOM 685 C C . PRO A 1 90 ? -13.597 2.387 2.737 1.00 97.38 90 PRO A C 1
ATOM 687 O O . PRO A 1 90 ? -13.923 3.427 2.167 1.00 97.38 90 PRO A O 1
ATOM 690 N N . ILE A 1 91 ? -12.328 2.076 2.989 1.00 98.19 91 ILE A N 1
ATOM 691 C CA . ILE A 1 91 ? -11.193 2.910 2.575 1.00 98.19 91 ILE A CA 1
ATOM 692 C C . ILE A 1 91 ? -10.650 2.352 1.264 1.00 98.19 91 ILE A C 1
ATOM 694 O O . ILE A 1 91 ? -10.626 1.140 1.079 1.00 98.19 91 ILE A O 1
ATOM 698 N N . TYR A 1 92 ? -10.201 3.213 0.357 1.00 98.44 92 TYR A N 1
ATOM 699 C CA . TYR A 1 92 ? -9.571 2.786 -0.890 1.00 98.44 92 TYR A CA 1
ATOM 700 C C . TYR A 1 92 ? -8.098 3.179 -0.884 1.00 98.44 92 TYR A C 1
ATOM 702 O O . TYR A 1 92 ? -7.786 4.360 -0.751 1.00 98.44 92 TYR A O 1
ATOM 710 N N . LEU A 1 93 ? -7.215 2.193 -1.042 1.00 98.75 93 LEU A N 1
ATOM 711 C CA . LEU A 1 93 ? -5.775 2.399 -1.175 1.00 98.75 93 LEU A CA 1
ATOM 712 C C . LEU A 1 93 ? -5.342 2.170 -2.620 1.00 98.75 93 LEU A C 1
ATOM 714 O O . LEU A 1 93 ? -5.790 1.225 -3.267 1.00 98.75 93 LEU A O 1
ATOM 718 N N . TYR A 1 94 ? -4.466 3.043 -3.102 1.00 98.75 94 TYR A N 1
ATOM 719 C CA . TYR A 1 94 ? -3.876 3.001 -4.432 1.00 98.75 94 TYR A CA 1
ATOM 720 C C . TYR A 1 94 ? -2.436 2.526 -4.305 1.00 98.75 94 TYR A C 1
ATOM 722 O O . TYR A 1 94 ? -1.627 3.145 -3.608 1.00 98.75 94 TYR A O 1
ATOM 730 N N . ILE A 1 95 ? -2.127 1.422 -4.974 1.00 98.62 95 ILE A N 1
ATOM 731 C CA . ILE A 1 95 ? -0.840 0.750 -4.860 1.00 98.62 95 ILE A CA 1
ATOM 732 C C . ILE A 1 95 ? -0.186 0.667 -6.240 1.00 98.62 95 ILE A C 1
ATOM 734 O O . ILE A 1 95 ? -0.832 0.424 -7.257 1.00 98.62 95 ILE A O 1
ATOM 738 N N . ASN A 1 96 ? 1.111 0.940 -6.265 1.00 98.12 96 ASN A N 1
ATOM 739 C CA . ASN A 1 96 ? 1.991 0.832 -7.412 1.00 98.12 96 ASN A CA 1
ATOM 740 C C . ASN A 1 96 ? 2.959 -0.332 -7.161 1.00 98.12 96 ASN A C 1
ATOM 742 O O . ASN A 1 96 ? 3.827 -0.256 -6.291 1.00 98.12 96 ASN A O 1
ATOM 746 N N . MET A 1 97 ? 2.832 -1.388 -7.959 1.00 96.81 97 MET A N 1
ATOM 747 C CA . MET A 1 97 ? 3.716 -2.559 -7.918 1.00 96.81 97 MET A CA 1
ATOM 748 C C . MET A 1 97 ? 4.966 -2.459 -8.815 1.00 96.81 97 MET A C 1
ATOM 750 O O . MET A 1 97 ? 5.765 -3.391 -8.898 1.00 96.81 97 MET A O 1
ATOM 754 N N . TYR A 1 98 ? 5.150 -1.353 -9.530 1.00 96.19 98 TYR A N 1
ATOM 755 C CA . TYR A 1 98 ? 6.259 -1.145 -10.462 1.00 96.19 98 TYR A CA 1
ATOM 756 C C . TYR A 1 98 ? 7.454 -0.510 -9.759 1.00 96.19 98 TYR A C 1
ATOM 758 O O . TYR A 1 98 ? 8.555 -1.059 -9.788 1.00 96.19 98 TYR A O 1
ATOM 766 N N . ASP A 1 99 ? 7.225 0.622 -9.102 1.00 95.88 99 ASP A N 1
ATOM 767 C CA . ASP A 1 99 ? 8.257 1.416 -8.443 1.00 95.88 99 ASP A CA 1
ATOM 768 C C . ASP A 1 99 ? 8.269 1.159 -6.938 1.00 95.88 99 ASP A C 1
ATOM 770 O O . ASP A 1 99 ? 7.250 0.783 -6.365 1.00 95.88 99 ASP A O 1
ATOM 774 N N . TYR A 1 100 ? 9.425 1.352 -6.302 1.00 94.88 100 TYR A N 1
ATOM 775 C CA . TYR A 1 100 ? 9.602 1.145 -4.867 1.00 94.88 100 TYR A CA 1
ATOM 776 C C . TYR A 1 100 ? 9.983 2.446 -4.159 1.00 94.88 100 TYR A C 1
ATOM 778 O O . TYR A 1 100 ? 10.815 3.208 -4.658 1.00 94.88 100 TYR A O 1
ATOM 786 N N . GLN A 1 101 ? 9.419 2.651 -2.972 1.00 94.12 101 GLN A N 1
ATOM 787 C CA . GLN A 1 101 ? 9.871 3.634 -1.992 1.00 94.12 101 GLN A CA 1
ATOM 788 C C . GLN A 1 101 ? 9.805 3.048 -0.580 1.00 94.12 101 GLN A C 1
ATOM 790 O O . GLN A 1 101 ? 9.191 2.006 -0.366 1.00 94.12 101 GLN A O 1
ATOM 795 N N . THR A 1 102 ? 10.381 3.746 0.401 1.00 95.12 102 THR A N 1
ATOM 796 C CA . THR A 1 102 ? 10.187 3.403 1.816 1.00 95.12 102 THR A CA 1
ATOM 797 C C . THR A 1 102 ? 8.698 3.363 2.158 1.00 95.12 102 THR A C 1
ATOM 799 O O . THR A 1 102 ? 7.959 4.310 1.880 1.00 95.12 102 THR A O 1
ATOM 802 N N . LEU A 1 103 ? 8.257 2.264 2.764 1.00 97.19 103 LEU A N 1
ATOM 803 C CA . LEU A 1 103 ? 6.846 2.007 3.020 1.00 97.19 103 LEU A CA 1
ATOM 804 C C . LEU A 1 103 ? 6.428 2.486 4.412 1.00 97.19 103 LEU A C 1
ATOM 806 O O . LEU A 1 103 ? 7.150 2.335 5.399 1.00 97.19 103 LEU A O 1
ATOM 810 N N . TYR A 1 104 ? 5.221 3.041 4.475 1.00 98.00 104 TYR A N 1
ATOM 811 C CA . TYR A 1 104 ? 4.588 3.540 5.691 1.00 98.00 104 TYR A CA 1
ATOM 812 C C . TYR A 1 104 ? 3.172 2.973 5.807 1.00 98.00 104 TYR A C 1
ATOM 814 O O . TYR A 1 104 ? 2.577 2.558 4.811 1.00 98.00 104 TYR A O 1
ATOM 822 N N . ALA A 1 105 ? 2.606 2.965 7.011 1.00 98.25 105 ALA A N 1
ATOM 823 C CA . ALA A 1 105 ? 1.169 2.769 7.175 1.00 98.25 105 ALA A CA 1
ATOM 824 C C . ALA A 1 105 ? 0.446 4.094 6.865 1.00 98.25 105 ALA A C 1
ATOM 826 O O . ALA A 1 105 ? 0.933 5.148 7.286 1.00 98.25 105 ALA A O 1
ATOM 827 N N . PRO A 1 106 ? -0.692 4.100 6.148 1.00 98.31 106 PRO A N 1
ATOM 828 C CA . PRO A 1 106 ? -1.446 5.327 5.913 1.00 98.31 106 PRO A CA 1
ATOM 829 C C . PRO A 1 106 ? -2.013 5.895 7.220 1.00 98.31 106 PRO A C 1
ATOM 831 O O . PRO A 1 106 ? -2.241 5.159 8.184 1.00 98.31 106 PRO A O 1
ATOM 834 N N . VAL A 1 107 ? -2.279 7.203 7.253 1.00 97.88 107 VAL A N 1
ATOM 835 C CA . VAL A 1 107 ? -2.903 7.851 8.417 1.00 97.88 107 VAL A CA 1
ATOM 836 C C . VAL A 1 107 ? -4.221 7.146 8.763 1.00 97.88 107 VAL A C 1
ATOM 838 O O . VAL A 1 107 ? -5.067 6.927 7.899 1.00 97.88 107 VAL A O 1
ATOM 841 N N . G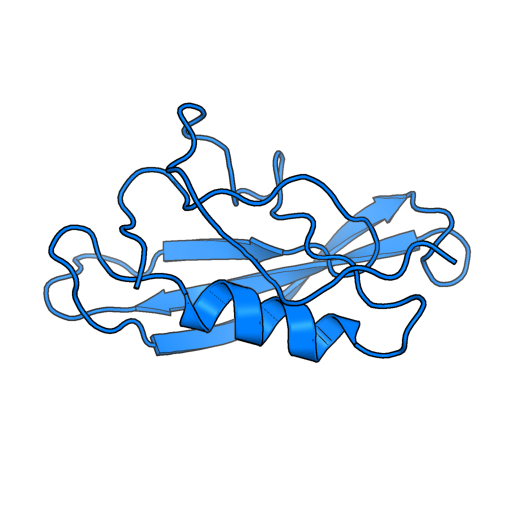LY A 1 108 ? -4.395 6.793 10.040 1.00 95.69 108 GLY A N 1
ATOM 842 C CA . GLY A 1 108 ? -5.577 6.076 10.533 1.00 95.69 108 GLY A CA 1
ATOM 843 C C . GLY A 1 108 ? -5.473 4.546 10.490 1.00 95.69 108 GLY A C 1
ATOM 844 O O . GLY A 1 108 ? -6.413 3.876 10.913 1.00 95.69 108 GLY A O 1
ATOM 845 N N . PHE A 1 109 ? -4.348 3.995 10.031 1.00 97.88 109 PHE A N 1
ATOM 846 C CA . PHE A 1 109 ? -4.007 2.580 10.179 1.00 97.88 109 PHE A CA 1
ATOM 847 C C . PHE A 1 109 ? -2.966 2.376 11.280 1.00 97.88 109 PHE A C 1
ATOM 849 O O . PHE A 1 109 ? -2.227 3.290 11.648 1.00 97.88 109 PHE A O 1
ATOM 856 N N . THR A 1 110 ? -2.895 1.148 11.780 1.00 97.88 110 THR A N 1
ATOM 857 C CA . THR A 1 110 ? -1.806 0.662 12.634 1.00 97.88 110 THR A CA 1
ATOM 858 C C . THR A 1 110 ? -1.031 -0.447 11.918 1.00 97.88 110 THR A C 1
ATOM 860 O O . THR A 1 110 ? -1.433 -0.903 10.845 1.00 97.88 110 THR A O 1
ATOM 863 N N . ILE A 1 111 ? 0.115 -0.833 12.478 1.00 96.94 111 ILE A N 1
ATOM 864 C CA . ILE A 1 111 ? 1.008 -1.860 11.925 1.00 96.94 111 ILE A CA 1
ATOM 865 C C . ILE A 1 111 ? 0.825 -3.144 12.741 1.00 96.94 111 ILE A C 1
ATOM 867 O O . ILE A 1 111 ? 0.714 -3.069 13.969 1.00 96.94 111 ILE A O 1
ATOM 871 N N . ARG A 1 112 ? 0.773 -4.293 12.064 1.00 89.81 112 ARG A N 1
ATOM 872 C CA . ARG A 1 112 ? 0.587 -5.626 12.651 1.00 89.81 112 ARG A CA 1
ATOM 873 C C . ARG A 1 112 ? 1.874 -6.442 12.687 1.00 89.81 112 ARG A C 1
ATOM 875 O O . ARG A 1 112 ? 2.651 -6.356 11.715 1.00 89.81 112 ARG A O 1
#

Sequence (112 aa):
MQDNGPIEITKISEDATYGSEKNPILVGGVADSKGPQNERAYLDLLAGPEGQKITYDRVKSCCSFSTERGFMGKGLLDVYKITYQGQKEPIYLYINMYDYQTLYAPVGFTIR